Protein AF-A0A941JDN8-F1 (afdb_monomer)

pLDDT: mean 71.6, std 14.13, range [42.53, 95.31]

Foldseek 3Di:
DDDDDDDPPPPPPDPDDDPPDPLPDPVCCVPVNHPDPVVVVVVVVVVVVVVVVVVVVVVVVVVPDDPDPDPDPPDDDDPDPPCPPDDPPPDDDDDPDPPPPPPPCDVVVVVVVVVVVVVVVVVVVVVVVVVDDDD

Mean predicted aligned error: 22.47 Å

Structure (mmCIF, N/CA/C/O backbone):
data_AF-A0A941JDN8-F1
#
_entry.id   AF-A0A941JDN8-F1
#
loop_
_atom_site.group_PDB
_atom_site.id
_atom_site.type_symbol
_atom_site.label_atom_id
_atom_site.label_alt_id
_atom_site.label_comp_id
_atom_site.label_asym_id
_atom_site.label_entity_id
_atom_site.label_seq_id
_atom_site.pdbx_PDB_ins_code
_atom_site.Cartn_x
_atom_site.Cartn_y
_atom_site.Cartn_z
_atom_site.occupancy
_atom_site.B_iso_or_equiv
_atom_site.auth_seq_id
_atom_site.auth_comp_id
_atom_site.auth_asym_id
_atom_site.auth_atom_id
_atom_site.pdbx_PDB_model_num
ATOM 1 N N . MET A 1 1 ? 47.877 -47.478 -43.984 1.00 46.44 1 MET A N 1
ATOM 2 C CA . MET A 1 1 ? 47.048 -47.421 -42.762 1.00 46.44 1 MET A CA 1
ATOM 3 C C . MET A 1 1 ? 47.933 -46.966 -41.610 1.00 46.44 1 MET A C 1
ATOM 5 O O . MET A 1 1 ? 48.861 -47.691 -41.274 1.00 46.44 1 MET A O 1
ATOM 9 N N . PRO A 1 2 ? 47.685 -45.774 -41.056 1.00 42.53 2 PRO A N 1
ATOM 10 C CA . PRO A 1 2 ? 47.568 -45.679 -39.604 1.00 42.53 2 PRO A CA 1
ATOM 11 C C . PRO A 1 2 ? 46.261 -44.979 -39.206 1.00 42.53 2 PRO A C 1
ATOM 13 O O . PRO A 1 2 ? 45.777 -44.080 -39.887 1.00 42.53 2 PRO A O 1
ATOM 16 N N . ILE A 1 3 ? 45.664 -45.468 -38.122 1.00 50.31 3 ILE A N 1
ATOM 17 C CA . ILE A 1 3 ? 44.402 -44.999 -37.552 1.00 50.31 3 ILE A CA 1
ATOM 18 C C . ILE A 1 3 ? 44.769 -43.988 -36.466 1.00 50.31 3 ILE A C 1
ATOM 20 O O . ILE A 1 3 ? 45.160 -44.386 -35.368 1.00 50.31 3 ILE A O 1
ATOM 24 N N . ASP A 1 4 ? 44.654 -42.696 -36.766 1.00 48.75 4 ASP A N 1
ATOM 25 C CA . ASP A 1 4 ? 44.811 -41.646 -35.762 1.00 48.75 4 ASP A CA 1
ATOM 26 C C . ASP A 1 4 ? 43.580 -41.606 -34.853 1.00 48.75 4 ASP A C 1
ATOM 28 O O . ASP A 1 4 ? 42.552 -40.991 -35.133 1.00 48.75 4 ASP A O 1
ATOM 32 N N . LYS A 1 5 ? 43.707 -42.295 -33.718 1.00 57.47 5 LYS A N 1
ATOM 33 C CA . LYS A 1 5 ? 42.845 -42.133 -32.552 1.00 57.47 5 LYS A CA 1
ATOM 34 C C . LYS A 1 5 ? 43.284 -40.881 -31.791 1.00 57.47 5 LYS A C 1
ATOM 36 O O . LYS A 1 5 ? 44.207 -40.946 -30.983 1.00 57.47 5 LYS A O 1
ATOM 41 N N . ARG A 1 6 ? 42.600 -39.752 -31.982 1.00 53.94 6 ARG A N 1
ATOM 42 C CA . ARG A 1 6 ? 42.554 -38.687 -30.965 1.00 53.94 6 ARG A CA 1
ATOM 43 C C . ARG A 1 6 ? 41.099 -38.412 -30.623 1.00 53.94 6 ARG A C 1
ATOM 45 O O . ARG A 1 6 ? 40.316 -37.995 -31.467 1.00 53.94 6 ARG A O 1
ATOM 52 N N . GLY A 1 7 ? 40.745 -38.791 -29.398 1.00 47.75 7 GLY A N 1
ATOM 53 C CA . GLY A 1 7 ? 39.380 -38.873 -28.909 1.00 47.75 7 GLY A CA 1
ATOM 54 C C . GLY A 1 7 ? 38.697 -37.516 -28.835 1.00 47.75 7 GLY A C 1
ATOM 55 O O . GLY A 1 7 ? 39.129 -36.630 -28.102 1.00 47.75 7 GLY A O 1
ATOM 56 N N . GLY A 1 8 ? 37.583 -37.397 -29.550 1.00 56.97 8 GLY A N 1
ATOM 57 C CA . GLY A 1 8 ? 36.558 -36.407 -29.261 1.00 56.97 8 GLY A CA 1
ATOM 58 C C . GLY A 1 8 ? 35.744 -36.858 -28.054 1.00 56.97 8 GLY A C 1
ATOM 59 O O . GLY A 1 8 ? 34.691 -37.457 -28.217 1.00 56.97 8 GLY A O 1
ATOM 60 N N . ASN A 1 9 ? 36.235 -36.575 -26.849 1.00 58.31 9 ASN A N 1
ATOM 61 C CA . ASN A 1 9 ? 35.437 -36.642 -25.627 1.00 58.31 9 ASN A CA 1
ATOM 62 C C . ASN A 1 9 ? 35.203 -35.219 -25.122 1.00 58.31 9 ASN A C 1
ATOM 64 O O . ASN A 1 9 ? 35.868 -34.754 -24.202 1.00 58.31 9 ASN A O 1
ATOM 68 N N . ALA A 1 10 ? 34.242 -34.533 -25.732 1.00 57.66 10 ALA A N 1
ATOM 69 C CA . ALA A 1 10 ? 33.585 -33.392 -25.115 1.00 57.66 10 ALA A CA 1
ATOM 70 C C . ALA A 1 10 ? 32.132 -33.799 -24.857 1.00 57.66 10 ALA A C 1
ATOM 72 O O . ALA A 1 10 ? 31.240 -33.560 -25.667 1.00 57.66 10 ALA A O 1
ATOM 73 N N . LEU A 1 11 ? 31.910 -34.479 -23.731 1.00 60.12 11 LEU A N 1
ATOM 74 C CA . LEU A 1 11 ? 30.585 -34.623 -23.132 1.00 60.12 11 LEU A CA 1
ATOM 75 C C . LEU A 1 11 ? 30.165 -33.252 -22.582 1.00 60.12 11 LEU A C 1
ATOM 77 O O . LEU A 1 11 ? 30.149 -33.035 -21.376 1.00 60.12 11 LEU A O 1
ATOM 81 N N . THR A 1 12 ? 29.863 -32.314 -23.474 1.00 56.53 12 THR A N 1
ATOM 82 C CA . THR A 1 12 ? 29.309 -31.000 -23.125 1.00 56.53 12 THR A CA 1
ATOM 83 C C . THR A 1 12 ? 27.855 -30.922 -23.579 1.00 56.53 12 THR A C 1
ATOM 85 O O . THR A 1 12 ? 27.403 -29.907 -24.087 1.00 56.53 12 THR A O 1
ATOM 88 N N . ALA A 1 13 ? 27.103 -32.010 -23.412 1.00 59.69 13 ALA A N 1
ATOM 89 C CA . ALA A 1 13 ? 25.647 -31.966 -23.465 1.00 59.69 13 ALA A CA 1
ATOM 90 C C . ALA A 1 13 ? 25.127 -31.602 -22.065 1.00 59.69 13 ALA A C 1
ATOM 92 O O . ALA A 1 13 ? 24.516 -32.413 -21.373 1.00 59.69 13 ALA A O 1
ATOM 93 N N . GLY A 1 14 ? 25.436 -30.382 -21.615 1.00 63.22 14 GLY A N 1
ATOM 94 C CA . GLY A 1 14 ? 24.553 -29.724 -20.653 1.00 63.22 14 GLY A CA 1
ATOM 95 C C . GLY A 1 14 ? 23.198 -29.489 -21.332 1.00 63.22 14 GLY A C 1
ATOM 96 O O . GLY A 1 14 ? 23.152 -29.473 -22.564 1.00 63.22 14 GLY A O 1
ATOM 97 N N . PRO A 1 15 ? 22.091 -29.346 -20.581 1.00 64.94 15 PRO A N 1
ATOM 98 C CA . PRO A 1 15 ? 20.811 -29.013 -21.197 1.00 64.94 15 PRO A CA 1
ATOM 99 C C . PRO A 1 15 ? 20.997 -27.772 -22.075 1.00 64.94 15 PRO A C 1
ATOM 101 O O . PRO A 1 15 ? 21.674 -26.833 -21.644 1.00 64.94 15 PRO A O 1
ATOM 104 N N . ASP A 1 16 ? 20.444 -27.811 -23.293 1.00 64.81 16 ASP A N 1
ATOM 105 C CA . ASP A 1 16 ? 20.497 -26.709 -24.261 1.00 64.81 16 ASP A CA 1
ATOM 106 C C . ASP A 1 16 ? 20.309 -25.363 -23.544 1.00 64.81 16 ASP A C 1
ATOM 108 O O . ASP A 1 16 ? 19.467 -25.276 -22.634 1.00 64.81 16 ASP A O 1
ATOM 112 N N . PRO A 1 17 ? 21.077 -24.312 -23.900 1.00 61.88 17 PRO A N 1
ATOM 113 C CA . PRO A 1 17 ? 20.911 -23.008 -23.283 1.00 61.88 17 PRO A CA 1
ATOM 114 C C . PRO A 1 17 ? 19.443 -22.615 -23.430 1.00 61.88 17 PRO A C 1
ATOM 116 O O . PRO A 1 17 ? 18.935 -22.495 -24.545 1.00 61.88 17 PRO A O 1
ATOM 119 N N . ARG A 1 18 ? 18.756 -22.484 -22.286 1.00 65.38 18 ARG A N 1
ATOM 120 C CA . ARG A 1 18 ? 17.350 -22.071 -22.207 1.00 65.38 18 ARG A CA 1
ATOM 121 C C . ARG A 1 18 ? 17.147 -20.929 -23.194 1.00 65.38 18 ARG A C 1
ATOM 123 O O . ARG A 1 18 ? 17.947 -19.995 -23.162 1.00 65.38 18 ARG A O 1
ATOM 130 N N . VAL A 1 19 ? 16.138 -21.054 -24.064 1.00 62.41 19 VAL A N 1
ATOM 131 C CA . VAL A 1 19 ? 15.815 -20.088 -25.125 1.00 62.41 19 VAL A CA 1
ATOM 132 C C . VAL A 1 19 ? 16.034 -18.678 -24.584 1.00 62.41 19 VAL A C 1
ATOM 134 O O . VAL A 1 19 ? 15.320 -18.234 -23.684 1.00 62.41 19 VAL A O 1
ATOM 137 N N . GLN A 1 20 ? 17.093 -18.024 -25.063 1.00 63.69 20 GLN A N 1
ATOM 138 C CA . GLN A 1 20 ? 17.448 -16.683 -24.623 1.00 63.69 20 GLN A CA 1
ATOM 139 C C . GLN A 1 20 ? 16.477 -15.737 -25.313 1.00 63.69 20 GLN A C 1
ATOM 141 O O . GLN A 1 20 ? 16.682 -15.338 -26.458 1.00 63.69 20 GLN A O 1
ATOM 146 N N . PHE A 1 21 ? 15.363 -15.446 -24.648 1.00 62.38 21 PHE A N 1
ATOM 147 C CA . PHE A 1 21 ? 14.450 -14.434 -25.145 1.00 62.38 21 PHE A CA 1
ATOM 148 C C . PHE A 1 21 ? 15.152 -13.070 -25.068 1.00 62.38 21 PHE A C 1
ATOM 150 O O . PHE A 1 21 ? 15.809 -12.782 -24.064 1.00 62.38 21 PHE A O 1
ATOM 157 N N . PRO A 1 22 ? 15.036 -12.220 -26.101 1.00 69.81 22 PRO A N 1
ATOM 158 C CA . PRO A 1 22 ? 15.533 -10.852 -26.040 1.00 69.81 22 PRO A CA 1
ATOM 159 C C . PRO A 1 22 ? 14.983 -10.146 -24.797 1.00 69.81 22 PRO A C 1
ATOM 161 O O . PRO A 1 22 ? 13.799 -10.296 -24.497 1.00 69.81 22 PRO A O 1
ATOM 164 N N . ALA A 1 23 ? 15.806 -9.344 -24.116 1.00 64.00 23 ALA A N 1
ATOM 165 C CA . ALA A 1 23 ? 15.435 -8.653 -22.873 1.00 64.00 23 ALA A CA 1
ATOM 166 C C . ALA A 1 23 ? 14.226 -7.695 -23.010 1.00 64.00 23 ALA A C 1
ATOM 168 O O . ALA A 1 23 ? 13.663 -7.279 -22.005 1.00 64.00 23 ALA A O 1
ATOM 169 N N . GLY A 1 24 ? 13.799 -7.384 -24.241 1.00 64.50 24 GLY A N 1
ATOM 170 C CA . GLY A 1 24 ? 12.585 -6.616 -24.551 1.00 64.50 24 GLY A CA 1
ATOM 171 C C . GLY A 1 24 ? 11.470 -7.418 -25.239 1.00 64.50 24 GLY A C 1
ATOM 172 O O . GLY A 1 24 ? 10.531 -6.828 -25.765 1.00 64.50 24 GLY A O 1
ATOM 173 N N . SER A 1 25 ? 11.570 -8.749 -25.313 1.00 69.50 25 SER A N 1
ATOM 174 C CA . SER A 1 25 ? 10.492 -9.574 -25.865 1.00 69.50 25 SER A CA 1
ATOM 175 C C . SER A 1 25 ? 9.342 -9.681 -24.867 1.00 69.50 25 SER A C 1
ATOM 177 O O . SER A 1 25 ? 9.553 -9.957 -23.686 1.00 69.50 25 SER A O 1
ATOM 179 N N . ARG A 1 26 ? 8.107 -9.552 -25.358 1.00 69.69 26 ARG A N 1
ATOM 180 C CA . ARG A 1 26 ? 6.885 -9.740 -24.562 1.00 69.69 26 ARG A CA 1
ATOM 181 C C . ARG A 1 26 ? 6.845 -11.107 -23.867 1.00 69.69 26 ARG A C 1
ATOM 183 O O . ARG A 1 26 ? 6.370 -11.211 -22.740 1.00 69.69 26 ARG A O 1
ATOM 190 N N . ASP A 1 27 ? 7.392 -12.134 -24.512 1.00 76.19 27 ASP A N 1
ATOM 191 C CA . ASP A 1 27 ? 7.455 -13.484 -23.948 1.00 76.19 27 ASP A CA 1
ATOM 192 C C . ASP A 1 27 ? 8.479 -13.580 -22.804 1.00 76.19 27 ASP A C 1
ATOM 194 O O . ASP A 1 27 ? 8.266 -14.319 -21.844 1.00 76.19 27 ASP A O 1
ATOM 198 N N . HIS A 1 28 ? 9.557 -12.784 -22.851 1.00 77.19 28 HIS A N 1
ATOM 199 C CA . HIS A 1 28 ? 10.507 -12.673 -21.740 1.00 77.19 28 HIS A CA 1
ATOM 200 C C . HIS A 1 28 ? 9.835 -12.021 -20.527 1.00 77.19 28 HIS A C 1
ATOM 202 O O . HIS A 1 28 ? 9.922 -12.547 -19.419 1.00 77.19 28 HIS A O 1
ATOM 208 N N . ALA A 1 29 ? 9.116 -10.919 -20.756 1.00 74.00 29 ALA A N 1
ATOM 209 C CA . ALA A 1 29 ? 8.355 -10.203 -19.737 1.00 74.00 29 ALA A CA 1
ATOM 210 C C . ALA A 1 29 ? 7.313 -11.089 -19.035 1.00 74.00 29 ALA A C 1
ATOM 212 O O . ALA A 1 29 ? 7.192 -11.058 -17.812 1.00 74.00 29 ALA A O 1
ATOM 213 N N . ALA A 1 30 ? 6.593 -11.921 -19.790 1.00 73.31 30 ALA A N 1
ATOM 214 C CA . ALA A 1 30 ? 5.573 -12.809 -19.236 1.00 73.31 30 ALA A CA 1
ATOM 215 C C . ALA A 1 30 ? 6.150 -13.926 -18.344 1.00 73.31 30 ALA A C 1
ATOM 217 O O . ALA A 1 30 ? 5.498 -14.343 -17.388 1.00 73.31 30 ALA A O 1
ATOM 218 N N . ILE A 1 31 ? 7.352 -14.424 -18.654 1.00 75.44 31 ILE A N 1
ATOM 219 C CA . ILE A 1 31 ? 7.963 -15.565 -17.951 1.00 75.44 31 ILE A CA 1
ATOM 220 C C . ILE A 1 31 ? 8.866 -15.106 -16.801 1.00 75.44 31 ILE A C 1
ATOM 222 O O . ILE A 1 31 ? 8.832 -15.687 -15.717 1.00 75.44 31 ILE A O 1
ATOM 226 N N . PHE A 1 32 ? 9.692 -14.088 -17.034 1.00 78.94 32 PHE A N 1
ATOM 227 C CA . PHE A 1 32 ? 10.734 -13.646 -16.101 1.00 78.94 32 PHE A CA 1
ATOM 228 C C . PHE A 1 32 ? 10.419 -12.313 -15.424 1.00 78.94 32 PHE A C 1
ATOM 230 O O . PHE A 1 32 ? 11.191 -11.860 -14.580 1.00 78.94 32 PHE A O 1
ATOM 237 N N . GLY A 1 33 ? 9.283 -11.705 -15.761 1.00 76.75 33 GLY A N 1
ATOM 238 C CA . GLY A 1 33 ? 8.971 -10.347 -15.357 1.00 76.75 33 GLY A CA 1
ATOM 239 C C . GLY A 1 33 ? 9.661 -9.321 -16.247 1.00 76.75 33 GLY A C 1
ATOM 240 O O . GLY A 1 33 ? 10.491 -9.631 -17.110 1.00 76.75 33 GLY A O 1
ATOM 241 N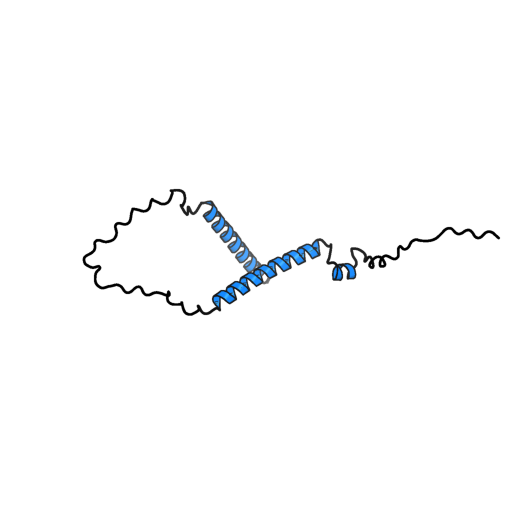 N . THR A 1 34 ? 9.268 -8.075 -16.049 1.00 79.31 34 THR A N 1
ATOM 242 C CA . THR A 1 34 ? 9.665 -6.964 -16.901 1.00 79.31 34 THR A CA 1
ATOM 243 C C . THR A 1 34 ? 10.854 -6.245 -16.271 1.00 79.31 34 THR A C 1
ATOM 245 O O . THR A 1 34 ? 10.977 -6.159 -15.049 1.00 79.31 34 THR A O 1
ATOM 248 N N . GLN A 1 35 ? 11.789 -5.799 -17.111 1.00 79.56 35 GLN A N 1
ATOM 249 C CA . GLN A 1 35 ? 12.919 -4.955 -16.694 1.00 79.56 35 GLN A CA 1
ATOM 250 C C . GLN A 1 35 ? 12.666 -3.479 -17.018 1.00 79.56 35 GLN A C 1
ATOM 252 O O . GLN A 1 35 ? 13.532 -2.644 -16.777 1.00 79.56 35 GLN A O 1
ATOM 257 N N . ASP A 1 36 ? 11.498 -3.178 -17.587 1.00 82.38 36 ASP A N 1
ATOM 258 C CA . ASP A 1 36 ? 11.077 -1.824 -17.907 1.00 82.38 36 ASP A CA 1
ATOM 259 C C . ASP A 1 36 ? 10.795 -1.056 -16.609 1.00 82.38 36 ASP A C 1
ATOM 261 O O . ASP A 1 36 ? 10.024 -1.506 -15.756 1.00 82.38 36 ASP A O 1
ATOM 265 N N . GLU A 1 37 ? 11.458 0.088 -16.445 1.00 83.50 37 GLU A N 1
ATOM 266 C CA . GLU A 1 37 ? 11.361 0.918 -15.244 1.00 83.50 37 GLU A CA 1
ATOM 267 C C . GLU A 1 37 ? 9.928 1.416 -15.020 1.00 83.50 37 GLU A C 1
ATOM 269 O O . GLU A 1 37 ? 9.467 1.453 -13.875 1.00 83.50 37 GLU A O 1
ATOM 274 N N . ASP A 1 38 ? 9.202 1.722 -16.098 1.00 85.44 38 ASP A N 1
ATOM 275 C CA . ASP A 1 38 ? 7.829 2.220 -16.018 1.00 85.44 38 ASP A CA 1
ATOM 276 C C . ASP A 1 38 ? 6.871 1.122 -15.537 1.00 85.44 38 ASP A C 1
ATOM 278 O O . ASP A 1 38 ? 6.042 1.341 -14.647 1.00 85.44 38 ASP A O 1
ATOM 282 N N . GLU A 1 39 ? 7.017 -0.097 -16.059 1.00 81.44 39 GLU A N 1
ATOM 283 C CA . GLU A 1 39 ? 6.197 -1.237 -15.643 1.00 81.44 39 GLU A CA 1
ATOM 284 C C . GLU A 1 39 ? 6.513 -1.674 -14.206 1.00 81.44 39 GLU A C 1
ATOM 286 O O . GLU A 1 39 ? 5.606 -2.022 -13.444 1.00 81.44 39 GLU A O 1
ATOM 291 N N . LEU A 1 40 ? 7.780 -1.589 -13.788 1.00 85.38 40 LEU A N 1
ATOM 292 C CA . LEU A 1 40 ? 8.180 -1.831 -12.401 1.00 85.38 40 LEU A CA 1
ATOM 293 C C . LEU A 1 40 ? 7.604 -0.776 -11.447 1.00 85.38 40 LEU A C 1
ATOM 295 O O . LEU A 1 40 ? 7.154 -1.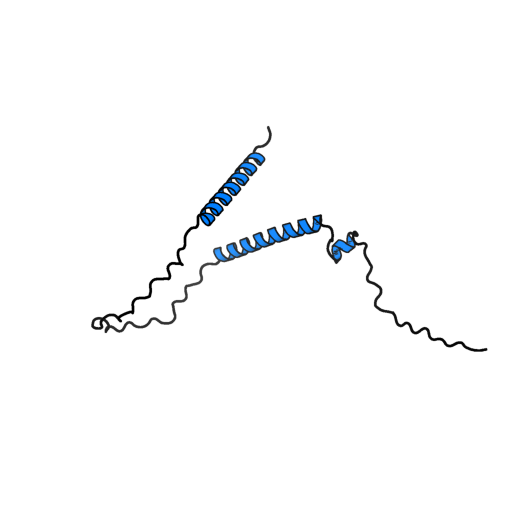119 -10.348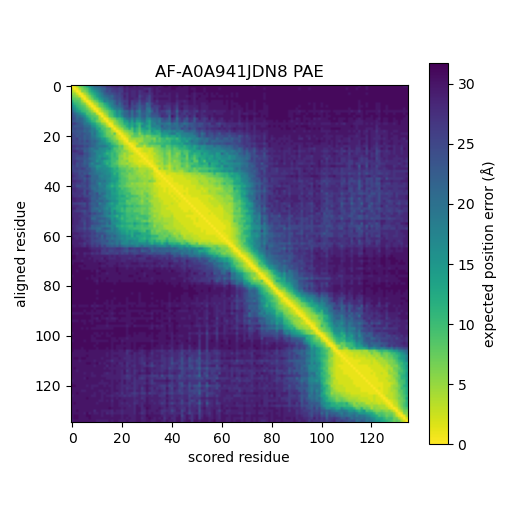 1.00 85.38 40 LEU A O 1
ATOM 299 N N . ALA A 1 41 ? 7.578 0.495 -11.856 1.00 86.12 41 ALA A N 1
ATOM 300 C CA . ALA A 1 41 ? 6.970 1.568 -11.076 1.00 86.12 41 ALA A CA 1
ATOM 301 C C . ALA A 1 41 ? 5.452 1.375 -10.931 1.00 86.12 41 ALA A C 1
ATOM 303 O O . ALA A 1 41 ? 4.913 1.568 -9.836 1.00 86.12 41 ALA A O 1
ATOM 304 N N . LEU A 1 42 ? 4.768 0.950 -11.998 1.00 87.06 42 LEU A N 1
ATOM 305 C CA . LEU A 1 42 ? 3.344 0.604 -11.963 1.00 87.06 42 LEU A CA 1
ATOM 306 C C . LEU A 1 42 ? 3.077 -0.587 -11.035 1.00 87.06 42 LEU A C 1
ATOM 308 O O . LEU A 1 42 ? 2.238 -0.484 -10.140 1.00 87.06 42 LEU A O 1
ATOM 312 N N . ALA A 1 43 ? 3.852 -1.668 -11.153 1.00 86.44 43 ALA A N 1
ATOM 313 C CA . ALA A 1 43 ? 3.739 -2.827 -10.266 1.00 86.44 43 ALA A CA 1
ATOM 314 C C . ALA A 1 43 ? 3.984 -2.457 -8.789 1.00 86.44 43 ALA A C 1
ATOM 316 O O . ALA A 1 43 ? 3.349 -2.999 -7.881 1.00 86.44 43 ALA A O 1
ATOM 317 N N . GLY A 1 44 ? 4.891 -1.511 -8.525 1.00 88.81 44 GLY A N 1
ATOM 318 C CA . GLY A 1 44 ? 5.113 -0.962 -7.187 1.00 88.81 44 GLY A CA 1
ATOM 319 C C . GLY A 1 44 ? 3.886 -0.232 -6.631 1.00 88.81 44 GLY A C 1
ATOM 320 O O . GLY A 1 44 ? 3.529 -0.422 -5.465 1.00 88.81 44 GLY A O 1
ATOM 321 N N . GLN A 1 45 ? 3.212 0.565 -7.461 1.00 89.19 45 GLN A N 1
ATOM 322 C CA . GLN A 1 45 ? 1.980 1.262 -7.078 1.00 89.19 45 GLN A CA 1
ATOM 323 C C . GLN A 1 45 ? 0.830 0.284 -6.813 1.00 89.19 45 GLN A C 1
ATOM 325 O O . GLN A 1 45 ? 0.129 0.432 -5.811 1.00 89.19 45 GLN A O 1
ATOM 330 N N . GLU A 1 46 ? 0.668 -0.744 -7.649 1.00 91.31 46 GLU A N 1
ATOM 331 C CA . GLU A 1 46 ? -0.348 -1.787 -7.452 1.00 91.31 46 GLU A CA 1
ATOM 332 C C . GLU A 1 46 ? -0.165 -2.512 -6.115 1.00 91.31 46 GLU A C 1
ATOM 334 O O . GLU A 1 46 ? -1.113 -2.624 -5.336 1.00 91.31 46 GLU A O 1
ATOM 339 N N . ARG A 1 47 ? 1.074 -2.896 -5.777 1.00 91.12 47 ARG A N 1
ATOM 340 C CA . ARG A 1 47 ? 1.381 -3.516 -4.477 1.00 91.12 47 ARG A CA 1
ATOM 341 C C . ARG A 1 47 ? 1.014 -2.614 -3.301 1.00 91.12 47 ARG A C 1
ATOM 343 O O . ARG A 1 47 ? 0.449 -3.092 -2.320 1.00 91.12 47 ARG A O 1
ATOM 350 N N . ALA A 1 48 ? 1.299 -1.315 -3.395 1.00 91.06 48 ALA A N 1
ATOM 351 C CA . ALA A 1 48 ? 0.948 -0.367 -2.339 1.00 91.06 48 ALA A CA 1
ATOM 352 C C . ALA A 1 48 ? -0.577 -0.268 -2.134 1.00 91.06 48 ALA A C 1
ATOM 354 O O . ALA A 1 48 ? -1.046 -0.185 -0.996 1.00 91.06 48 ALA A O 1
ATOM 355 N N . ILE A 1 49 ? -1.355 -0.318 -3.219 1.00 95.00 49 ILE A N 1
ATOM 356 C CA . ILE A 1 49 ? -2.823 -0.327 -3.165 1.00 95.00 49 ILE A CA 1
ATOM 357 C C . ILE A 1 49 ? -3.332 -1.633 -2.545 1.00 95.00 49 ILE A C 1
ATOM 359 O O . ILE A 1 49 ? -4.221 -1.606 -1.688 1.00 95.00 49 ILE A O 1
ATOM 363 N N . ASP A 1 50 ? -2.759 -2.772 -2.921 1.00 94.06 50 ASP A N 1
ATOM 364 C CA . ASP A 1 50 ? -3.163 -4.073 -2.387 1.00 94.06 50 ASP A CA 1
ATOM 365 C C . ASP A 1 50 ? -2.862 -4.208 -0.892 1.00 94.06 50 ASP A C 1
ATOM 367 O O . ASP A 1 50 ? -3.694 -4.713 -0.132 1.00 94.06 50 ASP A O 1
ATOM 371 N N . GLU A 1 51 ? -1.740 -3.663 -0.420 1.00 94.56 51 GLU A N 1
ATOM 372 C CA . GLU A 1 51 ? -1.459 -3.580 1.014 1.00 94.56 51 GLU A CA 1
ATOM 373 C C . GLU A 1 51 ? -2.510 -2.756 1.766 1.00 94.56 51 GLU A C 1
ATOM 375 O O . GLU A 1 51 ? -2.958 -3.149 2.847 1.00 94.56 51 GLU A O 1
ATOM 380 N N . GLN A 1 52 ? -2.926 -1.614 1.212 1.00 93.38 52 GLN A N 1
ATOM 381 C CA . GLN A 1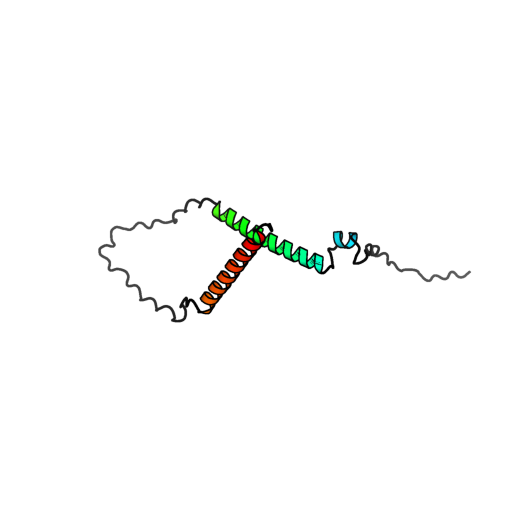 52 ? -3.970 -0.783 1.817 1.00 93.38 52 GLN A CA 1
ATOM 382 C C . GLN A 1 52 ? -5.309 -1.523 1.871 1.00 93.38 52 GLN A C 1
ATOM 384 O O . GLN A 1 52 ? -5.982 -1.502 2.905 1.00 93.38 52 GLN A O 1
ATOM 389 N N . ARG A 1 53 ? -5.670 -2.231 0.795 1.00 95.31 53 ARG A N 1
ATOM 390 C CA . ARG A 1 53 ? -6.876 -3.068 0.740 1.00 95.31 53 ARG A CA 1
ATOM 391 C C . ARG A 1 53 ? -6.841 -4.182 1.780 1.00 95.31 53 ARG A C 1
ATOM 393 O O . ARG A 1 53 ? -7.821 -4.367 2.496 1.00 95.31 53 ARG A O 1
ATOM 400 N N . MET A 1 54 ? -5.710 -4.870 1.931 1.00 95.19 54 MET A N 1
ATOM 401 C CA . MET A 1 54 ? -5.541 -5.914 2.946 1.00 95.19 54 MET A CA 1
ATOM 402 C C . MET A 1 54 ? -5.698 -5.370 4.370 1.00 95.19 54 MET A C 1
ATOM 404 O O . MET A 1 54 ? -6.362 -5.990 5.201 1.00 95.19 54 MET A O 1
ATOM 408 N N . ARG A 1 55 ? -5.132 -4.190 4.658 1.00 91.94 55 ARG A N 1
ATOM 409 C CA . ARG A 1 55 ? -5.2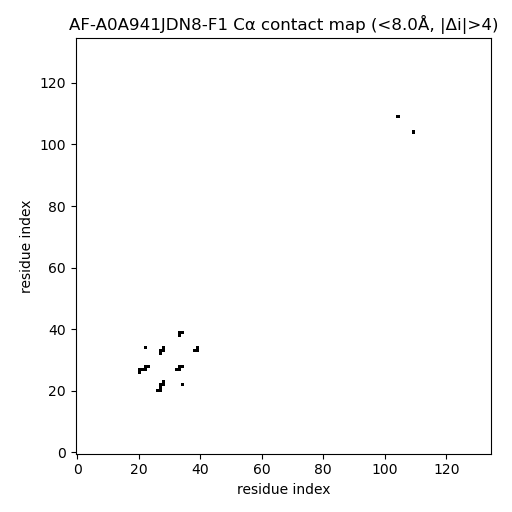87 -3.531 5.967 1.00 91.94 55 ARG A CA 1
ATOM 410 C C . ARG A 1 55 ? -6.747 -3.178 6.245 1.00 91.94 55 ARG A C 1
ATOM 412 O O . ARG A 1 55 ? -7.231 -3.446 7.342 1.00 91.94 55 ARG A O 1
ATOM 419 N N . LEU A 1 56 ? -7.458 -2.633 5.257 1.00 95.19 56 LEU A N 1
ATOM 420 C CA . LEU A 1 56 ? -8.889 -2.340 5.378 1.00 95.19 56 LEU A CA 1
ATOM 421 C C . LEU A 1 56 ? -9.712 -3.611 5.608 1.00 95.19 56 LEU A C 1
ATOM 423 O O . LEU A 1 56 ? -10.549 -3.633 6.505 1.00 95.19 56 LEU A O 1
ATOM 427 N N . GLN A 1 57 ? -9.422 -4.689 4.880 1.00 94.12 57 GLN A N 1
ATOM 428 C CA . GLN A 1 57 ? -10.106 -5.969 5.058 1.00 94.12 57 GLN A CA 1
ATOM 429 C C . GLN A 1 57 ? -9.858 -6.568 6.452 1.00 94.12 57 GLN A C 1
ATOM 431 O O . GLN A 1 57 ? -10.757 -7.161 7.048 1.00 94.12 57 GLN A O 1
ATOM 436 N N . ALA A 1 58 ? -8.650 -6.419 7.002 1.00 92.00 58 ALA A N 1
ATOM 437 C CA . ALA A 1 58 ? -8.345 -6.872 8.357 1.00 92.00 58 ALA A CA 1
ATOM 438 C C . ALA A 1 58 ? -9.134 -6.079 9.411 1.00 92.00 58 ALA A C 1
ATOM 440 O O . ALA A 1 58 ? -9.679 -6.670 10.343 1.00 92.00 58 ALA A O 1
ATOM 441 N N . LEU A 1 59 ? -9.240 -4.757 9.238 1.00 90.69 59 LEU A N 1
ATOM 442 C CA . LEU A 1 59 ? -10.049 -3.898 10.104 1.00 90.69 59 LEU A CA 1
ATOM 443 C C . LEU A 1 59 ? -11.533 -4.256 10.018 1.00 90.69 59 LEU A C 1
ATOM 445 O O . LEU A 1 59 ? -12.180 -4.407 11.050 1.00 90.69 59 LEU A O 1
ATOM 449 N N . GLU A 1 60 ? -12.060 -4.458 8.813 1.00 91.31 60 GLU A N 1
ATOM 450 C CA . GLU A 1 60 ? -13.444 -4.887 8.608 1.00 91.31 60 GLU A CA 1
ATOM 451 C C . GLU A 1 60 ? -13.732 -6.212 9.328 1.00 91.31 60 GLU A C 1
ATOM 453 O O . GLU A 1 60 ? -14.741 -6.339 10.018 1.00 91.31 60 GLU A O 1
ATOM 458 N N . ARG A 1 61 ? -12.816 -7.185 9.250 1.00 88.06 61 ARG A N 1
ATOM 459 C CA . ARG A 1 61 ? -12.946 -8.455 9.981 1.00 88.06 61 ARG A CA 1
ATOM 460 C C . ARG A 1 61 ? -12.956 -8.260 11.495 1.00 88.06 61 ARG A C 1
ATOM 462 O O . ARG A 1 61 ? -13.717 -8.946 12.164 1.00 88.06 61 ARG A O 1
ATOM 469 N N . LEU A 1 62 ? -12.141 -7.354 12.034 1.00 86.44 62 LEU A N 1
ATOM 470 C CA . LEU A 1 62 ? -12.122 -7.057 13.471 1.00 86.44 62 LEU A CA 1
ATOM 471 C C . LEU A 1 62 ? -13.416 -6.381 13.934 1.00 86.44 62 LEU A C 1
ATOM 473 O O . LEU A 1 62 ? -13.926 -6.722 14.996 1.00 86.44 62 LEU A O 1
ATOM 477 N N . PHE A 1 63 ? -13.964 -5.458 13.141 1.00 85.25 63 PHE A N 1
ATOM 478 C CA . PHE A 1 63 ? -15.226 -4.787 13.468 1.00 85.25 63 PHE A CA 1
ATOM 479 C C . PHE A 1 63 ? -16.445 -5.702 13.317 1.00 85.25 63 PHE A C 1
ATOM 481 O O . PHE A 1 63 ? -17.371 -5.615 14.119 1.00 85.25 63 PHE A O 1
ATOM 488 N N . ASN A 1 64 ? -16.438 -6.598 12.328 1.00 83.56 64 ASN A N 1
ATOM 489 C CA . ASN A 1 64 ? -17.523 -7.556 12.107 1.00 83.56 64 ASN A CA 1
ATOM 490 C C . ASN A 1 64 ? -17.439 -8.786 13.027 1.00 83.56 64 ASN A C 1
ATOM 492 O O . ASN A 1 64 ? -18.369 -9.593 13.063 1.00 83.56 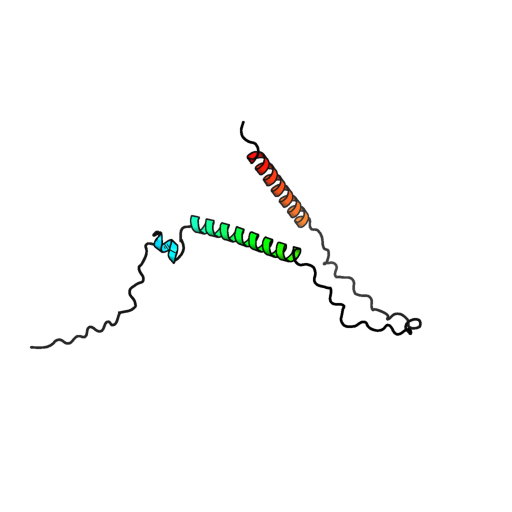64 ASN A O 1
ATOM 496 N N . GLN A 1 65 ? -16.351 -8.953 13.782 1.00 73.88 65 GLN A N 1
ATOM 497 C CA . GLN A 1 65 ? -16.279 -9.966 14.827 1.00 73.88 65 GLN A CA 1
ATOM 498 C C . GLN A 1 65 ? -17.097 -9.511 16.035 1.00 73.88 65 GLN A C 1
ATOM 500 O O . GLN A 1 65 ? -16.709 -8.610 16.776 1.00 73.88 65 GLN A O 1
ATOM 505 N N . THR A 1 66 ? -18.229 -10.176 16.270 1.00 68.19 66 THR A N 1
ATOM 506 C CA . THR A 1 66 ? -18.945 -10.081 17.547 1.00 68.19 66 THR A CA 1
ATOM 507 C C . THR A 1 66 ? -17.969 -10.387 18.683 1.00 68.19 66 THR A C 1
ATOM 509 O O . THR A 1 66 ? -17.342 -11.453 18.646 1.00 68.19 66 THR A O 1
ATOM 512 N N . PRO A 1 67 ? -17.823 -9.502 19.688 1.00 65.88 67 PRO A N 1
ATOM 513 C CA . PRO A 1 67 ? -16.958 -9.777 20.821 1.00 65.88 67 PRO A CA 1
ATOM 514 C C . PRO A 1 67 ? -17.403 -11.093 21.456 1.00 65.88 67 PRO A C 1
ATOM 516 O O . PRO A 1 67 ? -18.561 -11.248 21.850 1.00 65.88 67 PRO A O 1
ATOM 519 N N . GLY A 1 68 ? -16.488 -12.064 21.493 1.00 68.12 68 GLY A N 1
ATOM 520 C CA . GLY A 1 68 ? -16.748 -13.358 22.110 1.00 68.12 68 GLY A CA 1
ATOM 521 C C . GLY A 1 68 ? -17.167 -13.179 23.574 1.00 68.12 68 GLY A C 1
ATOM 522 O O . GLY A 1 68 ? -16.789 -12.183 24.202 1.00 68.12 68 GLY A O 1
ATOM 523 N N . PRO A 1 69 ? -17.946 -14.117 24.141 1.00 61.44 69 PRO A N 1
ATOM 524 C CA . PRO A 1 69 ? -18.342 -14.043 25.539 1.00 61.44 69 PRO A CA 1
ATOM 525 C C . PRO A 1 69 ? -17.083 -13.899 26.395 1.00 61.44 69 PRO A C 1
ATOM 527 O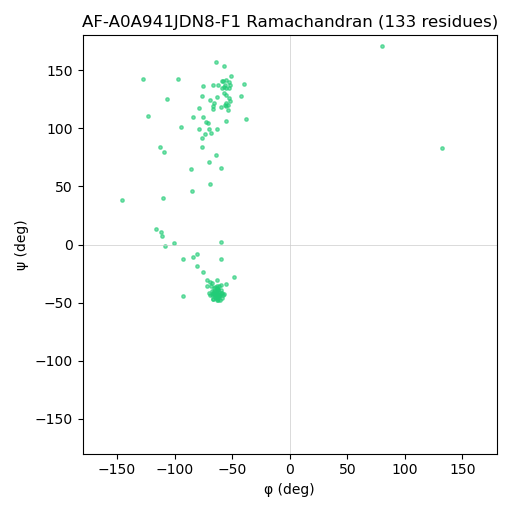 O . PRO A 1 69 ? -16.185 -14.740 26.345 1.00 61.44 69 PRO A O 1
ATOM 530 N N . ARG A 1 70 ? -17.001 -12.798 27.149 1.00 58.97 70 ARG A N 1
ATOM 531 C CA . ARG A 1 70 ? -15.916 -12.545 28.098 1.00 58.97 70 ARG A CA 1
ATOM 532 C C . ARG A 1 70 ? -15.869 -13.735 29.051 1.00 58.97 70 ARG A C 1
ATOM 534 O O . ARG A 1 70 ? -16.752 -13.869 29.895 1.00 58.97 70 ARG A O 1
ATOM 541 N N . ALA A 1 71 ? -14.870 -14.603 28.895 1.00 63.12 71 ALA A N 1
ATOM 542 C CA . ALA A 1 71 ? -14.645 -15.696 29.825 1.00 63.12 71 ALA A CA 1
ATOM 543 C C . ALA A 1 71 ? -14.503 -15.080 31.222 1.00 63.12 71 ALA A C 1
ATOM 545 O O . ALA A 1 71 ? -13.650 -14.214 31.443 1.00 63.12 71 ALA A O 1
ATOM 546 N N . ALA A 1 72 ? -15.401 -15.456 32.135 1.00 63.62 72 ALA A N 1
ATOM 547 C CA . ALA A 1 72 ? -15.291 -15.050 33.525 1.00 63.62 72 ALA A CA 1
ATOM 548 C C . ALA A 1 72 ? -13.902 -15.479 34.031 1.00 63.62 72 ALA A C 1
ATOM 550 O O . ALA A 1 72 ? -13.475 -16.594 33.714 1.00 63.62 72 ALA A O 1
ATOM 551 N N . PRO A 1 73 ? -13.168 -14.616 34.758 1.00 66.88 73 PRO A N 1
ATOM 552 C CA . PRO A 1 73 ? -11.858 -14.991 35.271 1.00 66.88 73 PRO A CA 1
ATOM 553 C C . PRO A 1 73 ? -12.000 -16.280 36.098 1.00 66.88 73 PRO A C 1
ATOM 555 O O . PRO A 1 73 ? -12.885 -16.347 36.958 1.00 66.88 73 PRO A O 1
ATOM 558 N N . PRO A 1 74 ? -11.185 -17.319 35.838 1.00 56.41 74 PRO A N 1
ATOM 559 C CA . PRO A 1 74 ? -11.254 -18.560 36.590 1.00 56.41 74 PRO A CA 1
ATOM 560 C C . PRO A 1 74 ? -10.728 -18.295 38.001 1.00 56.41 74 PRO A C 1
ATOM 562 O O . PRO A 1 74 ? -9.524 -18.224 38.227 1.00 56.41 74 PRO A O 1
ATOM 565 N N . GLY A 1 75 ? -11.649 -18.102 38.943 1.00 63.03 75 GLY A N 1
ATOM 566 C CA . GLY A 1 75 ? -11.332 -17.933 40.357 1.00 63.03 75 GLY A CA 1
ATOM 567 C C . GLY A 1 75 ? -12.054 -16.751 40.986 1.00 63.03 75 GLY A C 1
ATOM 568 O O . GLY A 1 75 ? -11.487 -15.677 41.162 1.00 63.03 75 GLY A O 1
ATOM 569 N N . THR A 1 76 ? -13.301 -16.954 41.401 1.00 62.22 76 THR A N 1
ATOM 570 C CA . THR A 1 76 ? -13.889 -16.126 42.456 1.00 62.22 76 THR A CA 1
ATOM 571 C C . THR A 1 76 ? -13.243 -16.532 43.778 1.00 62.22 76 THR A C 1
ATOM 573 O O . THR A 1 76 ? -13.545 -17.601 44.307 1.00 62.22 76 THR A O 1
ATOM 576 N N . ILE A 1 77 ? -12.335 -15.707 44.304 1.00 63.19 77 ILE A N 1
ATOM 577 C CA . ILE A 1 77 ? -11.818 -15.869 45.668 1.00 63.19 77 ILE A CA 1
ATOM 578 C C . ILE A 1 77 ? -12.990 -15.594 46.625 1.00 63.19 77 ILE A C 1
ATOM 580 O O . ILE A 1 77 ? -13.546 -14.492 46.578 1.00 63.19 77 ILE A O 1
ATOM 584 N N . PRO A 1 78 ? -13.411 -16.549 47.474 1.00 61.66 78 PRO A N 1
ATOM 585 C CA . PRO A 1 78 ? -14.450 -16.279 48.454 1.00 61.66 78 PRO A CA 1
ATOM 586 C C . PRO A 1 78 ? -13.907 -15.280 49.479 1.00 61.66 78 PRO A C 1
ATOM 588 O O . PRO A 1 78 ? -12.958 -15.571 50.205 1.00 61.66 78 PRO A O 1
ATOM 591 N N . LEU A 1 79 ? -14.508 -14.092 49.542 1.00 58.72 79 LEU A N 1
ATOM 592 C CA . LEU A 1 79 ? -14.262 -13.143 50.622 1.00 58.72 79 LEU A CA 1
ATOM 593 C C . LEU A 1 79 ? -14.846 -13.737 51.910 1.00 58.72 79 LEU A C 1
ATOM 595 O O . LEU A 1 79 ? -16.048 -13.654 52.170 1.00 58.72 79 LEU A O 1
ATOM 599 N N . SER A 1 80 ? -14.004 -14.390 52.707 1.00 54.31 80 SER A N 1
ATOM 600 C CA . SER A 1 80 ? -14.350 -14.785 54.069 1.00 54.31 80 SER A CA 1
ATOM 601 C C . SER A 1 80 ? -14.753 -13.542 54.868 1.00 54.31 80 SER A C 1
ATOM 603 O O . SER A 1 80 ? -14.039 -12.541 54.866 1.00 54.31 80 SER A O 1
ATOM 605 N N . ARG A 1 81 ? -15.900 -13.611 55.559 1.00 52.00 81 ARG A N 1
ATOM 606 C CA . ARG A 1 81 ? -16.481 -12.555 56.414 1.00 52.00 81 ARG A CA 1
ATOM 607 C C . ARG A 1 81 ? -15.668 -12.310 57.696 1.00 52.00 81 ARG A C 1
ATOM 609 O O . ARG A 1 81 ? -16.207 -12.370 58.792 1.00 52.00 81 ARG A O 1
ATOM 616 N N . SER A 1 82 ? -14.367 -12.078 57.573 1.00 49.09 82 SER A N 1
ATOM 617 C CA . SER A 1 82 ? -13.478 -11.813 58.708 1.00 49.09 82 SER A CA 1
ATOM 618 C C . SER A 1 82 ? -12.370 -10.825 58.339 1.00 49.09 82 SER A C 1
ATOM 620 O O . SER A 1 82 ? -11.225 -10.980 58.742 1.00 49.09 82 SER A O 1
ATOM 622 N N . SER A 1 83 ? -12.696 -9.814 57.537 1.00 52.28 83 SER A N 1
ATOM 623 C CA . SER A 1 83 ? -11.779 -8.720 57.190 1.00 52.28 83 SER A CA 1
ATOM 624 C C . SER A 1 83 ? -12.266 -7.358 57.696 1.00 52.28 83 SER A C 1
ATOM 626 O O . SER A 1 83 ? -11.748 -6.333 57.272 1.00 52.28 83 SER A O 1
ATOM 628 N N . ALA A 1 84 ? -13.266 -7.333 58.586 1.00 55.94 84 ALA A N 1
ATOM 629 C CA . ALA A 1 84 ? -13.719 -6.104 59.242 1.00 55.94 84 ALA A CA 1
ATOM 630 C C . ALA A 1 84 ? -12.823 -5.688 60.429 1.00 55.94 84 ALA A C 1
ATOM 632 O O . ALA A 1 84 ? -12.841 -4.522 60.800 1.00 55.94 84 ALA A O 1
ATOM 633 N N . ASP A 1 85 ? -12.01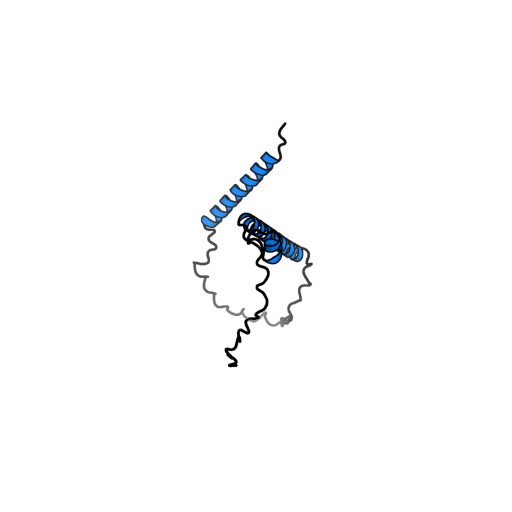1 -6.610 60.966 1.00 56.09 85 ASP A N 1
ATOM 634 C CA . ASP A 1 85 ? -11.126 -6.377 62.126 1.00 56.09 85 ASP A CA 1
ATOM 635 C C . ASP A 1 85 ? -9.626 -6.382 61.784 1.00 56.09 85 ASP A C 1
ATOM 637 O O . ASP A 1 85 ? -8.776 -6.331 62.673 1.00 56.09 85 ASP A O 1
ATOM 641 N N . GLN A 1 86 ? -9.263 -6.431 60.499 1.00 57.25 86 GLN A N 1
ATOM 642 C CA . GLN A 1 86 ? -7.861 -6.390 60.087 1.00 57.25 86 GLN A CA 1
ATOM 643 C C . GLN A 1 86 ? -7.529 -5.027 59.471 1.00 57.25 86 GLN A C 1
ATOM 645 O O . GLN A 1 86 ? -8.204 -4.615 58.523 1.00 57.25 86 GLN A O 1
ATOM 650 N N . PRO A 1 87 ? -6.503 -4.312 59.975 1.00 66.62 87 PRO A N 1
ATOM 651 C CA . PRO A 1 87 ? -6.065 -3.079 59.343 1.00 66.62 87 PRO A CA 1
ATOM 652 C C . PRO A 1 87 ? -5.641 -3.379 57.897 1.00 66.62 87 PRO A C 1
ATOM 654 O O . PRO A 1 87 ? -5.044 -4.433 57.643 1.00 66.62 87 PRO A O 1
ATOM 657 N N . PRO A 1 88 ? -5.958 -2.488 56.938 1.00 66.81 88 PRO A N 1
ATOM 658 C CA . PRO A 1 88 ? -5.619 -2.700 55.539 1.00 66.81 88 PRO A CA 1
ATOM 659 C C . PRO A 1 88 ? -4.110 -2.950 55.406 1.00 66.81 88 PRO A C 1
ATOM 661 O O . PRO A 1 88 ? -3.328 -2.307 56.116 1.00 66.81 88 PRO A O 1
ATOM 664 N N . PRO A 1 89 ? -3.678 -3.871 54.522 1.00 67.25 89 PRO A N 1
ATOM 665 C CA . PRO A 1 89 ? -2.262 -4.133 54.328 1.00 67.25 89 PRO A CA 1
ATOM 666 C C . PRO A 1 89 ? -1.562 -2.821 53.971 1.00 67.25 89 PRO A C 1
ATOM 668 O O . PRO A 1 89 ? -1.934 -2.142 53.012 1.00 67.25 89 PRO A O 1
ATOM 671 N N . SER A 1 90 ? -0.570 -2.450 54.781 1.00 70.88 90 SER A N 1
ATOM 672 C CA . SER A 1 90 ? 0.253 -1.265 54.554 1.00 70.88 90 SER A CA 1
ATOM 673 C C . SER A 1 90 ? 1.009 -1.449 53.240 1.00 70.88 90 SER A C 1
ATOM 675 O O . SER A 1 90 ? 1.998 -2.179 53.178 1.00 70.88 90 SER A O 1
ATOM 677 N N . MET A 1 91 ? 0.509 -0.844 52.161 1.00 70.56 91 MET A N 1
ATOM 678 C CA . MET A 1 91 ? 1.220 -0.840 50.888 1.00 70.56 91 MET A CA 1
ATOM 679 C C . MET A 1 91 ? 2.367 0.177 50.958 1.00 70.56 91 MET A C 1
ATOM 681 O O . MET A 1 91 ? 2.122 1.345 51.282 1.00 70.56 91 MET A O 1
ATOM 685 N N . PRO A 1 92 ? 3.611 -0.212 50.626 1.00 73.00 92 PRO A N 1
ATOM 686 C CA . PRO A 1 92 ? 4.699 0.744 50.492 1.00 73.00 92 PRO A CA 1
ATOM 687 C C . PRO A 1 92 ? 4.375 1.722 49.356 1.00 73.00 92 PRO A C 1
ATOM 689 O O . PRO A 1 92 ? 3.880 1.329 48.299 1.00 73.00 92 PRO A O 1
ATOM 692 N N . LYS A 1 93 ? 4.632 3.016 49.579 1.00 72.25 93 LYS A N 1
ATOM 693 C CA . LYS A 1 93 ? 4.394 4.058 48.573 1.00 72.25 93 LYS A CA 1
ATOM 694 C C . LYS A 1 93 ? 5.225 3.747 47.327 1.00 72.25 93 LYS A C 1
ATOM 696 O O . LYS A 1 93 ? 6.451 3.703 47.401 1.00 72.25 93 LYS A O 1
ATOM 701 N N . LEU A 1 94 ? 4.548 3.532 46.200 1.00 69.62 94 LEU A N 1
ATOM 702 C CA . LEU A 1 94 ? 5.193 3.383 44.900 1.00 69.62 94 LEU A CA 1
ATOM 703 C C . LEU A 1 94 ? 5.999 4.652 44.603 1.00 69.62 94 LEU A C 1
ATOM 705 O O . LEU A 1 94 ? 5.515 5.766 44.822 1.00 69.62 94 LEU A O 1
ATOM 709 N N . ALA A 1 95 ? 7.235 4.479 44.137 1.00 76.62 95 ALA A N 1
ATOM 710 C CA . ALA A 1 95 ? 8.073 5.601 43.745 1.00 76.62 95 ALA A CA 1
ATOM 711 C C . ALA A 1 95 ? 7.367 6.414 42.642 1.00 76.62 95 ALA A C 1
ATOM 713 O O . ALA A 1 95 ? 6.738 5.818 41.760 1.00 76.62 95 ALA A O 1
ATOM 714 N N . PRO A 1 96 ? 7.443 7.756 42.670 1.00 72.62 96 PRO A N 1
ATOM 715 C CA . PRO A 1 96 ? 6.910 8.570 41.588 1.00 72.62 96 PRO A CA 1
ATOM 716 C C . PRO A 1 96 ? 7.570 8.150 40.272 1.00 72.62 96 PRO A C 1
ATOM 718 O O . PRO A 1 96 ? 8.783 7.940 40.217 1.00 72.62 96 PRO A O 1
ATOM 721 N N . ALA A 1 97 ? 6.759 8.007 39.222 1.00 62.91 97 ALA A N 1
ATOM 722 C CA . ALA A 1 97 ? 7.253 7.689 37.890 1.00 62.91 97 ALA A CA 1
ATOM 723 C C . ALA A 1 97 ? 8.372 8.680 37.498 1.00 62.91 97 ALA A C 1
ATOM 725 O O . ALA A 1 97 ? 8.238 9.880 37.767 1.00 62.91 97 ALA A O 1
ATOM 726 N N . PRO A 1 98 ? 9.479 8.211 36.890 1.00 65.56 98 PRO A N 1
ATOM 727 C CA . PRO A 1 98 ? 10.586 9.079 36.512 1.00 65.56 98 PRO A CA 1
ATOM 728 C C . PRO A 1 98 ? 10.083 10.211 35.609 1.00 65.56 98 PRO A C 1
ATOM 730 O O . PRO A 1 98 ? 9.295 9.989 34.687 1.00 65.56 98 PRO A O 1
ATOM 733 N N . ALA A 1 99 ? 10.566 11.430 35.867 1.00 58.75 99 ALA A N 1
ATOM 734 C CA . ALA A 1 99 ? 10.110 12.693 35.274 1.00 58.75 99 ALA A CA 1
ATOM 735 C C . ALA A 1 99 ? 10.231 12.799 33.733 1.00 58.75 99 ALA A C 1
ATOM 737 O O . ALA A 1 99 ? 9.904 13.839 33.165 1.00 58.75 99 ALA A O 1
ATOM 738 N N . GLY A 1 100 ? 10.684 11.739 33.059 1.00 56.53 100 GLY A N 1
ATOM 739 C CA . GLY A 1 100 ? 10.769 11.629 31.604 1.00 56.53 100 GLY A CA 1
ATOM 740 C C . GLY A 1 100 ? 9.544 11.001 30.934 1.00 56.53 100 GLY A C 1
ATOM 741 O O . GLY A 1 100 ? 9.403 11.136 29.727 1.00 56.53 100 GLY A O 1
ATOM 742 N N . SER A 1 101 ? 8.620 10.370 31.671 1.00 49.75 101 SER A N 1
ATOM 743 C CA . SER A 1 101 ? 7.371 9.846 31.086 1.00 49.75 101 SER A CA 1
ATOM 744 C C . SER A 1 101 ? 6.289 10.926 31.010 1.00 49.75 101 SER A C 1
ATOM 746 O O . SER A 1 101 ? 5.133 10.715 31.384 1.00 49.75 101 SER A O 1
ATOM 748 N N . ARG A 1 102 ? 6.658 12.118 30.542 1.00 53.34 102 ARG A N 1
ATOM 749 C CA . ARG A 1 102 ? 5.663 13.042 30.019 1.00 53.34 102 ARG A CA 1
ATOM 750 C C . ARG A 1 102 ? 5.347 12.556 28.612 1.00 53.34 102 ARG A C 1
ATOM 752 O O . ARG A 1 102 ? 6.214 12.565 27.745 1.00 53.34 102 ARG A O 1
ATOM 759 N N . LEU A 1 103 ? 4.091 12.172 28.392 1.00 52.91 103 LEU A N 1
ATOM 760 C CA . LEU A 1 103 ? 3.414 12.362 27.109 1.00 52.91 103 LEU A CA 1
ATOM 761 C C . LEU A 1 103 ? 3.406 13.874 26.834 1.00 52.91 103 LEU A C 1
ATOM 763 O O . LEU A 1 103 ? 2.378 14.539 26.930 1.00 52.91 103 LEU A O 1
ATOM 767 N N . ASP A 1 104 ? 4.588 14.448 26.634 1.00 52.03 104 ASP A N 1
ATOM 768 C CA . ASP A 1 104 ? 4.730 15.811 26.190 1.00 52.03 104 ASP A CA 1
ATOM 769 C C . ASP A 1 104 ? 4.279 15.765 24.738 1.00 52.03 104 ASP A C 1
ATOM 771 O O . ASP A 1 104 ? 4.932 15.163 23.886 1.00 52.03 104 ASP A O 1
ATOM 775 N N . GLY A 1 105 ? 3.072 16.273 24.495 1.00 55.72 105 GLY A N 1
ATOM 776 C CA . GLY A 1 105 ? 2.532 16.515 23.167 1.00 55.72 105 GLY A CA 1
ATOM 777 C C . GLY A 1 105 ? 3.401 17.565 22.497 1.00 55.72 105 GLY A C 1
ATOM 778 O O . GLY A 1 105 ? 3.038 18.742 22.459 1.00 55.72 105 GLY A O 1
ATOM 779 N N . THR A 1 106 ? 4.571 17.119 22.044 1.00 62.78 106 THR A N 1
ATOM 780 C CA . THR A 1 106 ? 5.639 17.927 21.484 1.00 62.78 106 THR A CA 1
ATOM 781 C C . THR A 1 106 ? 5.068 18.826 20.396 1.00 62.78 106 THR A C 1
ATOM 783 O O . THR A 1 106 ? 4.149 18.451 19.658 1.00 62.78 106 THR A O 1
ATOM 786 N N . MET A 1 107 ? 5.608 20.042 20.274 1.00 64.44 107 MET A N 1
ATOM 787 C CA . MET A 1 107 ? 5.287 20.929 19.151 1.00 64.44 107 MET A CA 1
ATOM 788 C C . MET A 1 107 ? 5.380 20.203 17.804 1.00 64.44 107 MET A C 1
ATOM 790 O O . MET A 1 107 ? 4.646 20.548 16.885 1.00 64.44 107 MET A O 1
ATOM 794 N N . ASP A 1 108 ? 6.221 19.176 17.706 1.00 68.81 108 ASP A N 1
ATOM 795 C CA . ASP A 1 108 ? 6.355 18.328 16.528 1.00 68.81 108 ASP A CA 1
ATOM 796 C C . ASP A 1 108 ? 5.106 17.484 16.255 1.00 68.81 108 ASP A C 1
ATOM 798 O O . ASP A 1 108 ? 4.655 17.440 15.113 1.00 68.81 108 ASP A O 1
ATOM 802 N N . ALA A 1 109 ? 4.477 16.895 17.278 1.00 71.25 109 ALA A N 1
ATOM 803 C CA . ALA A 1 109 ? 3.205 16.189 17.119 1.00 71.25 109 ALA A CA 1
ATOM 804 C C . ALA A 1 109 ? 2.086 17.144 16.667 1.00 71.25 109 ALA A C 1
ATOM 806 O O . ALA A 1 109 ? 1.318 16.821 15.762 1.00 71.25 109 ALA A O 1
ATOM 807 N N . ARG A 1 110 ? 2.034 18.362 17.229 1.00 74.56 110 ARG A N 1
ATOM 808 C CA . ARG A 1 110 ? 1.075 19.397 16.793 1.00 74.56 110 ARG A CA 1
ATOM 809 C C . ARG A 1 110 ? 1.341 19.854 15.355 1.00 74.56 110 ARG A C 1
ATOM 811 O O . ARG A 1 110 ? 0.414 19.917 14.556 1.00 74.56 110 ARG A O 1
ATOM 818 N N . ARG A 1 111 ? 2.608 20.079 14.990 1.00 78.81 111 ARG A N 1
ATOM 819 C CA . ARG A 1 111 ? 3.017 20.433 13.620 1.00 78.81 111 ARG A CA 1
ATOM 820 C C . ARG A 1 111 ? 2.693 19.333 12.614 1.00 78.81 111 ARG A C 1
ATOM 822 O O . ARG A 1 111 ? 2.291 19.647 11.498 1.00 78.81 111 ARG A O 1
ATOM 829 N N . GLN A 1 112 ? 2.853 18.065 12.990 1.00 81.06 112 GLN A N 1
ATOM 830 C CA . GLN A 1 112 ? 2.480 16.935 12.138 1.00 81.06 112 GLN A CA 1
ATOM 831 C C . GLN A 1 112 ? 0.970 16.899 11.892 1.00 81.06 112 GLN A C 1
ATOM 833 O O . GLN A 1 112 ? 0.552 16.730 10.748 1.00 81.06 112 GLN A O 1
ATOM 838 N N . VAL A 1 113 ? 0.156 17.124 12.928 1.00 85.50 113 VAL A N 1
ATOM 839 C CA . VAL A 1 113 ? -1.306 17.217 12.786 1.00 85.50 113 VAL A CA 1
ATOM 840 C C . VAL A 1 113 ? -1.699 18.397 11.891 1.00 85.50 113 VAL A C 1
ATOM 842 O O . VAL A 1 113 ? -2.458 18.204 10.942 1.00 85.50 113 VAL A O 1
ATOM 845 N N . ASP A 1 114 ? -1.114 19.579 12.092 1.00 89.31 114 ASP A N 1
ATOM 846 C CA . ASP A 1 114 ? -1.388 20.761 11.260 1.00 89.31 114 ASP A CA 1
ATOM 847 C C . ASP A 1 114 ? -0.967 20.573 9.791 1.00 89.31 114 ASP A C 1
ATOM 849 O O . ASP A 1 114 ? -1.617 21.081 8.870 1.00 89.31 114 ASP A O 1
ATOM 853 N N . ALA A 1 115 ? 0.131 19.852 9.547 1.00 87.88 115 ALA A N 1
ATOM 854 C CA . ALA A 1 115 ? 0.594 19.523 8.201 1.00 87.88 115 ALA A CA 1
ATOM 855 C C . ALA A 1 115 ? -0.341 18.517 7.514 1.00 87.88 115 ALA A C 1
ATOM 857 O O . ALA A 1 115 ? -0.674 18.688 6.337 1.00 87.88 115 ALA A O 1
ATOM 858 N N . MET A 1 116 ? -0.805 17.500 8.247 1.00 91.62 116 MET A N 1
ATOM 859 C CA . MET A 1 116 ? -1.786 16.538 7.744 1.00 91.62 116 MET A CA 1
ATOM 860 C C . MET A 1 116 ? -3.115 17.218 7.418 1.00 91.62 116 MET A C 1
ATOM 862 O O . MET A 1 116 ? -3.652 16.992 6.334 1.00 91.62 116 MET A O 1
ATOM 866 N N . GLN A 1 117 ? -3.594 18.110 8.288 1.00 89.62 117 GLN A N 1
ATOM 867 C CA . GLN A 1 117 ? -4.835 18.848 8.066 1.00 89.62 117 GLN A CA 1
ATOM 868 C C . GLN A 1 117 ? -4.759 19.697 6.791 1.00 89.62 117 GLN A C 1
ATOM 870 O O . GLN A 1 117 ? -5.619 19.590 5.919 1.00 89.62 117 GLN A O 1
ATOM 875 N N . ARG A 1 118 ? -3.669 20.456 6.606 1.00 91.62 118 ARG A N 1
ATOM 876 C CA . ARG A 1 118 ? -3.458 21.246 5.381 1.00 91.62 118 ARG A CA 1
ATOM 877 C C . ARG A 1 118 ? -3.423 20.392 4.118 1.00 91.62 118 ARG A C 1
ATOM 879 O O . ARG A 1 118 ? -3.955 20.810 3.089 1.00 91.62 118 ARG A O 1
ATOM 886 N N . LYS A 1 119 ? -2.804 19.211 4.181 1.00 91.56 119 LYS A N 1
ATOM 887 C CA . LYS A 1 119 ? -2.755 18.278 3.049 1.00 91.56 119 LYS A CA 1
ATOM 888 C C . LYS A 1 119 ? -4.154 17.772 2.692 1.00 91.56 119 LYS A C 1
ATOM 890 O O . LYS A 1 119 ? -4.510 17.767 1.516 1.00 91.56 119 LYS A O 1
ATOM 895 N N . VAL A 1 120 ? -4.947 17.395 3.692 1.00 93.50 120 VAL A N 1
ATOM 896 C CA . VAL A 1 120 ? -6.334 16.939 3.519 1.00 93.50 120 VAL A CA 1
ATOM 897 C C . VAL A 1 120 ? -7.203 18.040 2.917 1.00 93.50 120 VAL A C 1
ATOM 899 O O . VAL A 1 120 ? -7.850 17.810 1.896 1.00 93.50 120 VAL A O 1
ATOM 902 N N . ASP A 1 121 ? -7.129 19.258 3.450 1.00 90.56 121 ASP A N 1
ATOM 903 C CA . ASP A 1 121 ? -7.880 20.402 2.923 1.00 90.56 121 ASP A CA 1
ATOM 904 C C . ASP A 1 121 ? -7.458 20.765 1.487 1.00 90.56 121 ASP A C 1
ATOM 906 O O . ASP A 1 121 ? -8.257 21.278 0.701 1.00 90.56 121 ASP A O 1
ATOM 910 N N . GLY A 1 122 ? -6.192 20.533 1.126 1.00 88.75 122 GLY A N 1
ATOM 911 C CA . GLY A 1 122 ? -5.698 20.668 -0.246 1.00 88.75 122 GLY A CA 1
ATOM 912 C C . GLY A 1 122 ? -6.308 19.628 -1.187 1.00 88.75 122 GLY A C 1
ATOM 913 O O . GLY A 1 122 ? -6.805 19.983 -2.253 1.00 88.75 122 GLY A O 1
ATOM 914 N N . MET A 1 123 ? -6.343 18.359 -0.774 1.00 87.50 123 MET A N 1
ATOM 915 C CA . MET A 1 123 ? -6.965 17.285 -1.559 1.00 87.50 123 MET A CA 1
ATOM 916 C C . MET A 1 123 ? -8.468 17.511 -1.750 1.00 87.50 123 MET A C 1
ATOM 918 O O . MET A 1 123 ? -8.956 17.368 -2.866 1.00 87.50 123 MET A O 1
ATOM 922 N N . LEU A 1 124 ? -9.186 17.922 -0.700 1.00 85.00 124 LEU A N 1
ATOM 923 C CA . LEU A 1 124 ? -10.617 18.249 -0.763 1.00 85.00 124 LEU A CA 1
ATOM 924 C C . LEU A 1 124 ? -10.903 19.412 -1.716 1.00 85.00 124 LEU A C 1
ATOM 926 O O . LEU A 1 124 ? -11.829 19.340 -2.522 1.00 85.00 124 LEU A O 1
ATOM 930 N N . ARG A 1 125 ? -10.091 20.474 -1.671 1.00 81.50 125 ARG A N 1
ATOM 931 C CA . ARG A 1 125 ? -10.224 21.599 -2.607 1.00 81.50 125 ARG A CA 1
ATOM 932 C C . ARG A 1 125 ? -9.954 21.179 -4.047 1.00 81.50 125 ARG A C 1
ATOM 934 O O . ARG A 1 125 ? -10.758 21.503 -4.914 1.00 81.50 125 ARG A O 1
ATOM 941 N N . ASN A 1 126 ? -8.892 20.416 -4.291 1.00 77.12 126 ASN A N 1
ATOM 942 C CA . ASN A 1 126 ? -8.566 19.930 -5.632 1.00 77.12 126 ASN A CA 1
ATOM 943 C C . ASN A 1 126 ? -9.656 18.988 -6.170 1.00 77.12 126 ASN A C 1
ATOM 945 O O . ASN A 1 126 ? -10.084 19.130 -7.312 1.00 77.12 126 ASN A O 1
ATOM 949 N N . ALA A 1 127 ? -10.177 18.086 -5.336 1.00 77.69 127 ALA A N 1
ATOM 950 C CA . ALA A 1 127 ? -11.301 17.227 -5.699 1.00 77.69 127 ALA A CA 1
ATOM 951 C C . ALA A 1 127 ? -12.552 18.047 -6.059 1.00 77.69 127 ALA A C 1
ATOM 953 O O . ALA A 1 127 ? -13.190 17.775 -7.073 1.00 77.69 127 ALA A O 1
ATOM 954 N N . ASN A 1 128 ? -12.852 19.107 -5.302 1.00 70.25 128 ASN A N 1
ATOM 955 C CA . ASN A 1 128 ? -13.955 20.012 -5.627 1.00 70.25 128 ASN A CA 1
ATOM 956 C C . ASN A 1 128 ? -13.731 20.769 -6.947 1.00 70.25 128 ASN A C 1
ATOM 958 O O . ASN A 1 128 ? -14.686 20.942 -7.697 1.00 70.25 128 ASN A O 1
ATOM 962 N N . THR A 1 129 ? -12.496 21.168 -7.275 1.00 66.38 129 THR A N 1
ATOM 963 C CA . THR A 1 129 ? -12.192 21.805 -8.574 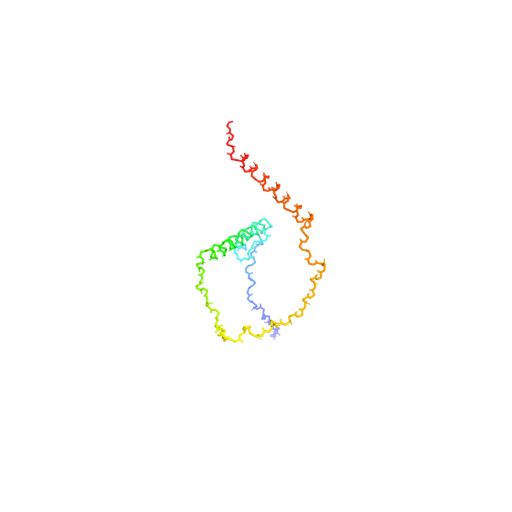1.00 66.38 129 THR A CA 1
ATOM 964 C C . THR A 1 129 ? -12.293 20.844 -9.760 1.00 66.38 129 THR A C 1
ATOM 966 O O . THR A 1 129 ? -12.696 21.261 -10.840 1.00 66.38 129 THR A O 1
ATOM 969 N N . LEU A 1 130 ? -11.982 19.555 -9.572 1.00 62.88 130 LEU A N 1
ATOM 970 C CA . LEU A 1 130 ? -12.210 18.531 -10.601 1.00 62.88 130 LEU A CA 1
ATOM 971 C C . LEU A 1 130 ? -13.694 18.149 -10.722 1.00 62.88 130 LEU A C 1
ATOM 973 O O . LEU A 1 130 ? -14.120 17.670 -11.768 1.00 62.88 130 LEU A O 1
ATOM 977 N N . SER A 1 131 ? -14.480 18.353 -9.662 1.00 60.56 131 SER A N 1
ATOM 978 C CA . SER A 1 131 ? -15.908 18.032 -9.633 1.00 60.56 131 SER A CA 1
ATOM 979 C C . SER A 1 131 ? -16.801 19.129 -10.224 1.00 60.56 131 SER A C 1
ATOM 981 O O . SER A 1 131 ? -17.993 18.880 -10.415 1.00 60.56 131 SER A O 1
ATOM 983 N N . THR A 1 132 ? -16.285 20.329 -10.511 1.00 59.69 132 THR A N 1
ATOM 984 C CA . THR A 1 132 ? -17.047 21.360 -11.229 1.00 59.69 132 THR A CA 1
ATOM 985 C C . THR A 1 132 ? -16.941 21.120 -12.739 1.00 59.69 132 THR A C 1
ATOM 987 O O . THR A 1 132 ? -15.859 21.322 -13.293 1.00 59.69 132 THR A O 1
ATOM 990 N N . PRO A 1 133 ? -18.016 20.695 -13.432 1.00 55.38 133 PRO A N 1
ATOM 991 C CA . PRO A 1 133 ? -17.988 20.565 -14.884 1.00 55.38 133 PRO A CA 1
ATOM 992 C C . PRO A 1 133 ? -17.757 21.946 -15.507 1.00 55.38 133 PRO A C 1
ATOM 994 O O . PRO A 1 133 ? -18.483 22.892 -15.197 1.00 55.38 133 PRO A O 1
ATOM 997 N N . SER A 1 134 ? -16.744 22.060 -16.376 1.00 59.03 134 SER A N 1
ATOM 998 C CA . SER A 1 134 ? -16.600 23.222 -17.264 1.00 59.03 134 SER A CA 1
ATOM 999 C C . SER A 1 134 ? -17.916 23.423 -18.006 1.00 59.03 134 SER A C 1
ATOM 1001 O O . SER A 1 134 ? -18.405 22.494 -18.651 1.00 59.03 134 SER A O 1
ATOM 1003 N N . ARG A 1 135 ? -18.495 24.614 -17.871 1.00 46.19 135 ARG A N 1
ATOM 1004 C CA . ARG A 1 135 ? -19.700 25.036 -18.575 1.00 46.19 135 ARG A CA 1
ATOM 1005 C C . ARG A 1 135 ? -19.343 26.112 -19.582 1.00 46.19 135 ARG A C 1
ATOM 1007 O O . ARG A 1 135 ? -18.513 26.973 -19.217 1.00 46.19 135 ARG A O 1
#

Sequence (135 aa):
MPIDKRGGNALTAGPDPRVQFPAGSRDHAAIFGTQDEDELALAGQERAIDEQRMRLQALERLFNQTPGPRAAPPGTIPLSRSSADQPPPSMPKLAPAPAGSRLDGTMDARRQVDAMQRKVDGMLRNANTLSTPSR

Solvent-accessible surface area (backbone atoms only — not comparable to full-atom values): 9088 Å² total; per-residue (Å²): 140,83,84,85,84,74,83,88,80,75,92,74,82,63,82,74,80,70,83,79,58,54,93,84,34,71,70,32,32,74,75,76,50,69,82,49,67,66,60,49,52,49,55,51,52,52,51,56,52,51,52,51,51,51,53,51,54,52,50,51,53,59,71,69,46,74,81,69,83,78,75,73,75,93,72,84,76,80,80,66,97,74,62,89,85,54,81,76,82,83,72,78,81,76,76,79,77,66,93,77,78,61,88,66,81,40,71,64,58,54,50,50,51,56,51,50,51,54,51,51,56,48,51,54,51,53,51,52,61,72,66,54,77,90,126

Radius of gyration: 36.14 Å; Cα contacts (8 Å, |Δi|>4): 15; chains: 1; bounding box: 67×72×105 Å

Secondary structure (DSSP, 8-state):
--------------S-------TT-HHHHHHH----HHHHHHHHHHHHHHHHHHHHHHHHHHHHSPPPP-PPPS------S--SSSPPP-PPPPPPPPTT------HHHHHHHHHHHHHHHHHHHHHHHHHS---